Protein AF-A0A9W7A5M3-F1 (afdb_monomer_lite)

Structure (mmCIF, N/CA/C/O backbone):
data_AF-A0A9W7A5M3-F1
#
_entry.id   AF-A0A9W7A5M3-F1
#
loop_
_atom_site.group_PDB
_atom_site.id
_atom_site.type_symbol
_atom_site.label_atom_id
_atom_site.label_alt_id
_atom_site.label_comp_id
_atom_site.label_asym_id
_atom_site.label_entity_id
_atom_site.label_seq_id
_atom_site.pdbx_PDB_ins_code
_atom_site.Cartn_x
_atom_site.Cartn_y
_atom_site.Cartn_z
_atom_site.occupancy
_atom_site.B_iso_or_equiv
_atom_site.auth_seq_id
_atom_site.auth_comp_id
_atom_site.auth_asym_id
_atom_site.auth_atom_id
_atom_site.pdbx_PDB_model_num
ATOM 1 N N . PRO A 1 1 ? -7.422 14.347 5.287 1.00 36.34 1 PRO A N 1
ATOM 2 C CA . PRO A 1 1 ? -7.085 13.048 4.665 1.00 36.34 1 PRO A CA 1
ATOM 3 C C . PRO A 1 1 ? -6.382 13.288 3.325 1.00 36.34 1 PRO A C 1
ATOM 5 O O . PRO A 1 1 ? -7.012 13.344 2.274 1.00 36.34 1 PRO A O 1
ATOM 8 N N . THR A 1 2 ? -5.081 13.551 3.386 1.00 41.47 2 THR A N 1
ATOM 9 C CA . THR A 1 2 ? -4.237 13.701 2.201 1.00 41.47 2 THR A CA 1
ATOM 10 C C . THR A 1 2 ? -4.028 12.315 1.608 1.00 41.47 2 THR A C 1
ATOM 12 O O . THR A 1 2 ? -3.131 11.585 2.026 1.00 41.47 2 THR A O 1
ATOM 15 N N . HIS A 1 3 ? -4.904 11.919 0.684 1.00 44.41 3 HIS A N 1
ATOM 16 C CA . HIS A 1 3 ? -4.575 10.834 -0.229 1.00 44.41 3 HIS A CA 1
ATOM 17 C C . HIS A 1 3 ? -3.261 11.218 -0.921 1.00 44.41 3 HIS A C 1
ATOM 19 O O . HIS A 1 3 ? -3.178 12.343 -1.422 1.00 44.41 3 HIS A O 1
ATOM 25 N N . PRO A 1 4 ? -2.226 10.359 -0.926 1.00 55.66 4 PRO A N 1
ATOM 26 C CA . PRO A 1 4 ? -1.090 10.597 -1.799 1.00 55.66 4 PRO A CA 1
ATOM 27 C C . PRO A 1 4 ? -1.657 10.646 -3.216 1.00 55.66 4 PRO A C 1
ATOM 29 O O . PRO A 1 4 ? -2.318 9.698 -3.643 1.00 55.66 4 PRO A O 1
ATOM 32 N N . HIS A 1 5 ? -1.511 11.783 -3.901 1.00 53.72 5 HIS A N 1
ATOM 33 C CA . HIS A 1 5 ? -1.894 11.845 -5.302 1.00 53.72 5 HIS A CA 1
ATOM 34 C C . HIS A 1 5 ? -1.102 10.761 -6.036 1.00 53.72 5 HIS A C 1
ATOM 36 O O . HIS A 1 5 ? 0.120 10.708 -5.852 1.00 53.72 5 HIS A O 1
ATOM 42 N N . PRO A 1 6 ? -1.770 9.872 -6.794 1.00 56.44 6 PRO A N 1
ATOM 43 C CA . PRO A 1 6 ? -1.055 8.979 -7.689 1.00 56.44 6 PRO A CA 1
ATOM 44 C C . PRO A 1 6 ? -0.154 9.854 -8.557 1.00 56.44 6 PRO A C 1
ATOM 46 O O . PRO A 1 6 ? -0.610 10.843 -9.133 1.00 56.44 6 PRO A O 1
ATOM 49 N N . GLN A 1 7 ? 1.148 9.578 -8.534 1.00 66.81 7 GLN A N 1
ATOM 50 C CA . GLN A 1 7 ? 2.070 10.356 -9.345 1.00 66.81 7 GLN A CA 1
ATOM 51 C C . GLN A 1 7 ? 1.822 9.958 -10.791 1.00 66.81 7 GLN A C 1
ATOM 53 O O . GLN A 1 7 ? 1.915 8.772 -11.124 1.00 66.81 7 GLN A O 1
ATOM 58 N N . ASP A 1 8 ? 1.472 10.943 -11.617 1.00 82.88 8 ASP A N 1
ATOM 59 C CA . ASP A 1 8 ? 1.385 10.754 -13.057 1.00 82.88 8 ASP A CA 1
ATOM 60 C C . ASP A 1 8 ? 2.717 10.175 -13.548 1.00 82.88 8 ASP A C 1
ATOM 62 O O . ASP A 1 8 ? 3.797 10.548 -13.069 1.00 82.88 8 ASP A O 1
ATOM 66 N N . LEU A 1 9 ? 2.651 9.227 -14.478 1.00 83.56 9 LEU A N 1
ATOM 67 C CA . LEU A 1 9 ? 3.829 8.523 -14.976 1.00 83.56 9 LEU A CA 1
ATOM 68 C C . LEU A 1 9 ? 4.875 9.508 -15.516 1.00 83.56 9 LEU A C 1
ATOM 70 O O . LEU A 1 9 ? 6.071 9.317 -15.297 1.00 83.56 9 LEU A O 1
ATOM 74 N N . ALA A 1 10 ? 4.422 10.590 -16.156 1.00 85.06 10 ALA A N 1
ATOM 75 C CA . ALA A 1 10 ? 5.278 11.646 -16.685 1.00 85.06 10 ALA A CA 1
ATOM 76 C C . ALA A 1 10 ? 6.043 12.400 -15.583 1.00 85.06 10 ALA A C 1
ATOM 78 O O . ALA A 1 10 ? 7.231 12.702 -15.738 1.00 85.06 10 ALA A O 1
ATOM 79 N N . ASP A 1 11 ? 5.393 12.665 -14.449 1.00 86.19 11 ASP A N 1
ATOM 80 C CA . ASP A 1 11 ? 6.028 13.317 -13.304 1.00 86.19 11 ASP A CA 1
ATOM 81 C C . ASP A 1 11 ? 7.080 12.403 -12.676 1.00 86.19 11 ASP A C 1
ATOM 83 O O . ASP A 1 11 ? 8.208 12.830 -12.412 1.00 86.19 11 ASP A O 1
ATOM 87 N N . ALA A 1 12 ? 6.757 11.122 -12.509 1.00 84.81 12 ALA A N 1
ATOM 88 C CA . ALA A 1 12 ? 7.695 10.148 -11.969 1.00 84.81 12 ALA A CA 1
ATOM 89 C C . ALA A 1 12 ? 8.908 9.917 -12.888 1.00 84.81 12 ALA A C 1
ATOM 91 O O . ALA A 1 12 ? 10.041 9.848 -12.404 1.00 84.81 12 ALA A O 1
ATOM 92 N N . GLN A 1 13 ? 8.697 9.860 -14.207 1.00 87.12 13 GLN A N 1
ATOM 93 C CA . GLN A 1 13 ? 9.776 9.802 -15.197 1.00 87.12 13 GLN A CA 1
ATOM 94 C C . GLN A 1 13 ? 10.698 11.014 -15.088 1.00 87.12 13 GLN A C 1
ATOM 96 O O . GLN A 1 13 ? 11.917 10.859 -15.043 1.00 87.12 13 GLN A O 1
ATOM 101 N N . LYS A 1 14 ? 10.126 12.218 -14.979 1.00 86.44 14 LYS A N 1
ATOM 102 C CA . LYS A 1 14 ? 10.888 13.463 -14.840 1.00 86.44 14 LYS A CA 1
ATOM 103 C C . LYS A 1 14 ? 11.702 13.507 -13.546 1.00 86.44 14 LYS A C 1
ATOM 105 O O . LYS A 1 14 ? 12.862 13.915 -13.583 1.00 86.44 14 LYS A O 1
ATOM 110 N N . ILE A 1 15 ? 11.128 13.077 -12.420 1.00 86.88 15 ILE A N 1
ATOM 111 C CA . ILE A 1 15 ? 11.828 12.988 -11.125 1.00 86.88 15 ILE A CA 1
ATOM 112 C C . ILE A 1 15 ? 13.010 12.018 -11.217 1.00 86.88 15 ILE A C 1
ATOM 114 O O . ILE A 1 15 ? 14.084 12.298 -10.688 1.00 86.88 15 ILE A O 1
ATOM 118 N N . LEU A 1 16 ? 12.822 10.901 -11.921 1.00 85.44 16 LEU A N 1
ATOM 119 C CA . LEU A 1 16 ? 13.844 9.877 -12.128 1.00 85.44 16 LEU A CA 1
ATOM 120 C C . LEU A 1 16 ? 14.755 10.158 -13.335 1.00 85.44 16 LEU A C 1
ATOM 122 O O . LEU A 1 16 ? 15.582 9.318 -13.677 1.00 85.44 16 LEU A O 1
ATOM 126 N N . MET A 1 17 ? 14.641 11.345 -13.944 1.00 87.31 17 MET A N 1
ATOM 127 C CA . MET A 1 17 ? 15.453 11.805 -15.076 1.00 87.31 17 MET A CA 1
ATOM 128 C C . MET A 1 17 ? 15.393 10.891 -16.311 1.00 87.31 17 MET A C 1
ATOM 130 O O . MET A 1 17 ? 16.324 10.868 -17.115 1.00 87.31 17 MET A O 1
ATOM 134 N N . PHE A 1 18 ? 14.285 10.172 -16.493 1.00 86.19 18 PHE A N 1
ATOM 135 C CA . PHE A 1 18 ? 14.012 9.455 -17.732 1.00 86.19 18 PHE A CA 1
ATOM 136 C C . PHE A 1 18 ? 13.455 10.419 -18.781 1.00 86.19 18 PHE A C 1
ATOM 138 O O . PHE A 1 18 ?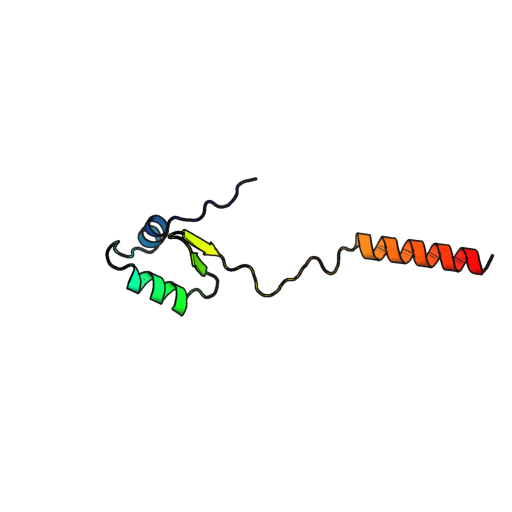 12.606 11.261 -18.468 1.00 86.19 18 PHE A O 1
ATOM 145 N N . PRO A 1 19 ? 13.905 10.316 -20.039 1.00 86.00 19 PRO A N 1
ATOM 146 C CA . PRO A 1 19 ? 13.348 11.126 -21.102 1.00 86.00 19 PRO A CA 1
ATOM 147 C C . PRO A 1 19 ? 11.945 10.605 -21.469 1.00 86.00 19 PRO A C 1
ATOM 149 O O . PRO A 1 19 ? 11.681 9.403 -21.458 1.00 86.00 19 PRO A O 1
ATOM 152 N N . ALA A 1 20 ? 11.026 11.517 -21.801 1.00 78.12 20 ALA A N 1
ATOM 153 C CA . ALA A 1 20 ? 9.603 11.204 -22.015 1.00 78.12 20 ALA A CA 1
ATOM 154 C C . ALA A 1 20 ? 9.329 10.235 -23.188 1.00 78.12 20 ALA A C 1
ATOM 156 O O . ALA A 1 20 ? 8.236 9.693 -23.314 1.00 78.12 20 ALA A O 1
ATOM 157 N N . ASN A 1 21 ? 10.312 10.023 -24.065 1.00 83.31 21 ASN A N 1
ATOM 158 C CA . ASN A 1 21 ? 10.258 9.075 -25.177 1.00 83.31 21 ASN A CA 1
ATOM 159 C C . ASN A 1 21 ? 10.694 7.647 -24.790 1.00 83.31 21 ASN A C 1
ATOM 161 O O . ASN A 1 21 ? 10.576 6.745 -25.617 1.00 83.31 21 ASN A O 1
ATOM 165 N N . GLU A 1 22 ? 11.176 7.419 -23.564 1.00 84.81 22 GLU A N 1
ATOM 166 C CA . GLU A 1 22 ? 11.688 6.122 -23.101 1.00 84.81 22 GLU A CA 1
ATOM 167 C C . GLU A 1 22 ? 10.805 5.461 -22.030 1.00 84.81 22 GLU A C 1
ATOM 169 O O . GLU A 1 22 ? 11.287 4.863 -21.064 1.00 84.81 22 GLU A O 1
ATOM 174 N N . THR A 1 23 ? 9.485 5.485 -22.222 1.00 83.06 23 THR A N 1
ATOM 175 C CA . THR A 1 23 ? 8.536 4.845 -21.292 1.00 83.06 23 THR A CA 1
ATOM 176 C C . THR A 1 23 ? 8.782 3.348 -21.114 1.00 83.06 23 THR A C 1
ATOM 178 O O . THR A 1 23 ? 8.711 2.838 -19.999 1.00 83.06 23 THR A O 1
ATOM 181 N N . SER A 1 24 ? 9.194 2.646 -22.172 1.00 85.06 24 SER A N 1
ATOM 182 C CA . SER A 1 24 ? 9.538 1.220 -22.083 1.00 85.06 24 SER A CA 1
ATOM 183 C C . SER A 1 24 ? 10.771 0.943 -21.209 1.00 85.06 24 SER A C 1
ATOM 185 O O . SER A 1 24 ? 10.841 -0.104 -20.560 1.00 85.06 24 SER A O 1
ATOM 187 N N . SER A 1 25 ? 11.749 1.854 -21.200 1.00 85.75 25 SER A N 1
ATOM 188 C CA . SER A 1 25 ? 12.957 1.744 -20.369 1.00 85.75 25 SER A CA 1
ATOM 189 C C . SER A 1 25 ? 12.601 1.970 -18.902 1.00 85.75 25 SER A C 1
ATOM 191 O O . SER A 1 25 ? 12.973 1.184 -18.030 1.00 85.75 25 SER A O 1
ATOM 193 N N . PHE A 1 26 ? 11.765 2.981 -18.655 1.00 86.75 26 PHE A N 1
ATOM 194 C CA . PHE A 1 26 ? 11.230 3.294 -17.339 1.00 86.75 26 PHE A CA 1
ATOM 195 C C . PHE A 1 26 ? 10.453 2.123 -16.720 1.00 86.75 26 PHE A C 1
ATOM 197 O O . PHE A 1 26 ? 10.727 1.722 -15.591 1.00 86.75 26 PHE A O 1
ATOM 204 N N . GLU A 1 27 ? 9.523 1.520 -17.464 1.00 86.19 27 GLU A N 1
ATOM 205 C CA . GLU A 1 27 ? 8.760 0.362 -16.980 1.00 86.19 27 GLU A CA 1
ATOM 206 C C . GLU A 1 27 ? 9.654 -0.843 -16.667 1.00 86.19 27 GLU A C 1
ATOM 208 O O . GLU A 1 27 ? 9.406 -1.571 -15.704 1.00 86.19 27 GLU A O 1
ATOM 213 N N . SER A 1 28 ? 10.703 -1.050 -17.466 1.00 87.69 28 SER A N 1
ATOM 214 C CA . SER A 1 28 ? 11.678 -2.121 -17.241 1.00 87.69 28 SER A CA 1
ATOM 215 C C . SER A 1 28 ? 12.503 -1.865 -15.980 1.00 87.69 28 SER A C 1
ATOM 217 O O . SER A 1 28 ? 12.693 -2.778 -15.179 1.00 87.69 28 SER A O 1
ATOM 219 N N . PHE A 1 29 ? 12.926 -0.617 -15.757 1.00 88.44 29 PHE A N 1
ATOM 220 C CA . PHE A 1 29 ? 13.612 -0.198 -14.536 1.00 88.44 29 PHE A CA 1
ATOM 221 C C . PHE A 1 29 ? 12.743 -0.423 -13.294 1.00 88.44 29 PHE A C 1
ATOM 223 O O . PHE A 1 29 ? 13.207 -1.017 -12.320 1.00 88.44 29 PHE A O 1
ATOM 230 N N . VAL A 1 30 ? 11.473 -0.006 -13.338 1.00 87.94 30 VAL A N 1
ATOM 231 C CA . VAL A 1 30 ? 10.530 -0.209 -12.229 1.00 87.94 30 VAL A CA 1
ATOM 232 C C . VAL A 1 30 ? 10.369 -1.701 -11.935 1.00 87.94 30 VAL A C 1
ATOM 234 O O . VAL A 1 30 ? 10.553 -2.114 -10.795 1.00 87.94 30 VAL A O 1
ATOM 237 N N . LYS A 1 31 ? 10.144 -2.534 -12.958 1.00 85.06 31 LYS A N 1
ATOM 238 C CA . LYS A 1 31 ? 10.013 -3.992 -12.786 1.00 85.06 31 LYS A CA 1
ATOM 239 C C . LYS A 1 31 ? 11.276 -4.665 -12.245 1.00 85.06 31 LYS A C 1
ATOM 241 O O . LYS A 1 31 ? 11.164 -5.657 -11.537 1.00 85.06 31 LYS A O 1
ATOM 246 N N . GLN A 1 32 ? 12.459 -4.171 -12.606 1.00 87.50 32 GLN A N 1
ATOM 247 C CA . GLN A 1 32 ? 13.728 -4.795 -12.228 1.00 87.50 32 GLN A CA 1
ATOM 248 C C . GLN A 1 32 ? 14.219 -4.367 -10.841 1.00 87.50 32 GLN A C 1
ATOM 250 O O . GLN A 1 32 ? 14.842 -5.166 -10.146 1.00 87.50 32 GLN A O 1
ATOM 255 N N . PHE A 1 33 ? 13.987 -3.112 -10.454 1.00 85.69 33 PHE A N 1
ATOM 256 C CA . PHE A 1 33 ? 14.602 -2.526 -9.260 1.00 85.69 33 PHE A CA 1
ATOM 257 C C . PHE A 1 33 ? 13.599 -2.105 -8.183 1.00 85.69 33 PHE A C 1
ATOM 259 O O . PHE A 1 33 ? 14.023 -1.796 -7.070 1.00 85.69 33 PHE A O 1
ATOM 266 N N . ARG A 1 34 ? 12.296 -2.053 -8.490 1.00 82.75 34 ARG A N 1
ATOM 267 C CA . ARG A 1 34 ? 11.236 -1.560 -7.596 1.00 82.75 34 ARG A CA 1
ATOM 268 C C . ARG A 1 34 ? 10.043 -2.507 -7.598 1.00 82.75 34 ARG A C 1
ATOM 270 O O . ARG A 1 34 ? 8.989 -2.215 -8.153 1.00 82.75 34 ARG A O 1
ATOM 277 N N . GLU A 1 35 ? 10.217 -3.645 -6.932 1.00 79.44 35 GLU A N 1
ATOM 278 C CA . GLU A 1 35 ? 9.150 -4.636 -6.716 1.00 79.44 35 GLU A CA 1
ATOM 279 C C . GLU A 1 35 ? 7.952 -4.052 -5.946 1.00 79.44 35 GLU A C 1
ATOM 281 O O . GLU A 1 35 ? 6.832 -4.535 -6.071 1.00 79.44 35 GLU A O 1
ATOM 286 N N . ASP A 1 36 ? 8.176 -2.978 -5.185 1.00 81.75 36 ASP A N 1
ATOM 287 C CA . ASP A 1 36 ? 7.173 -2.259 -4.406 1.00 81.75 36 ASP A CA 1
ATOM 288 C C . ASP A 1 36 ? 6.312 -1.300 -5.242 1.00 81.75 36 ASP A C 1
ATOM 290 O O . ASP A 1 36 ? 5.423 -0.650 -4.693 1.00 81.75 36 ASP A O 1
ATOM 294 N N . TRP A 1 37 ? 6.583 -1.137 -6.539 1.00 86.69 37 TRP A N 1
ATOM 295 C CA . TRP A 1 37 ? 5.908 -0.174 -7.413 1.00 86.69 37 TRP A CA 1
ATOM 296 C C . TRP A 1 37 ? 5.116 -0.890 -8.506 1.00 86.69 37 TRP A C 1
ATOM 298 O O . TRP A 1 37 ? 5.546 -1.890 -9.075 1.00 86.69 37 TRP A O 1
ATOM 308 N N . MET A 1 38 ? 3.955 -0.339 -8.848 1.00 83.75 38 MET A N 1
ATOM 309 C CA . MET A 1 38 ? 3.120 -0.809 -9.947 1.00 83.75 38 MET A CA 1
ATOM 310 C C . MET A 1 38 ? 2.704 0.362 -10.836 1.00 83.75 38 MET A C 1
ATOM 312 O O . MET A 1 38 ? 2.271 1.405 -10.348 1.00 83.75 38 MET A O 1
ATOM 316 N N . VAL A 1 39 ? 2.829 0.176 -12.148 1.00 84.31 39 VAL A N 1
ATOM 317 C CA . VAL A 1 39 ? 2.339 1.128 -13.151 1.00 84.31 39 VAL A CA 1
ATOM 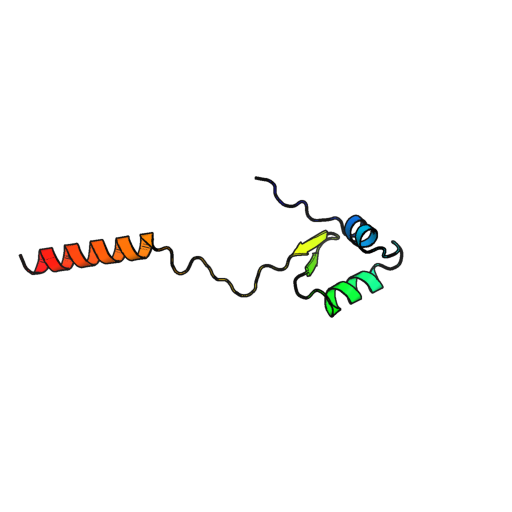318 C C . VAL A 1 39 ? 0.938 0.686 -13.567 1.00 84.31 39 VAL A C 1
ATOM 320 O O . VAL A 1 39 ? 0.769 -0.428 -14.063 1.00 84.31 39 VAL A O 1
ATOM 323 N N . VAL A 1 40 ? -0.068 1.526 -13.322 1.00 84.19 40 VAL A N 1
ATOM 324 C CA . VAL A 1 40 ? -1.484 1.248 -13.616 1.00 84.19 40 VAL A CA 1
ATOM 325 C C . VAL A 1 40 ? -2.118 2.511 -14.172 1.00 84.19 40 VAL A C 1
ATOM 327 O O . VAL A 1 40 ? -2.043 3.544 -13.521 1.00 84.19 40 VAL A O 1
ATOM 330 N N . ASP A 1 41 ? -2.761 2.432 -15.337 1.00 80.56 41 ASP A N 1
ATOM 331 C CA . ASP A 1 41 ? -3.523 3.542 -15.933 1.00 80.56 41 ASP A CA 1
ATOM 332 C C . ASP A 1 41 ? -2.742 4.869 -16.023 1.00 80.56 41 ASP A C 1
ATOM 334 O O . ASP A 1 41 ? -3.266 5.933 -15.711 1.00 80.56 41 ASP A O 1
ATOM 338 N N . ASN A 1 42 ? -1.476 4.805 -16.455 1.00 83.25 42 ASN A N 1
ATOM 339 C CA . ASN A 1 42 ? -0.558 5.954 -16.531 1.00 83.25 42 ASN A CA 1
ATOM 340 C C . ASN A 1 42 ? -0.218 6.597 -15.171 1.00 83.25 42 ASN A C 1
ATOM 342 O O . ASN A 1 42 ? 0.258 7.725 -15.113 1.00 83.25 42 ASN A O 1
ATOM 346 N N . GLU A 1 43 ? -0.406 5.867 -14.076 1.00 84.00 43 GLU A N 1
ATOM 347 C CA . GLU A 1 43 ? -0.062 6.294 -12.723 1.00 84.00 43 GLU A CA 1
ATOM 348 C C . GLU A 1 43 ? 0.909 5.306 -12.075 1.00 84.00 43 GLU A C 1
ATOM 350 O O . GLU A 1 43 ? 0.831 4.090 -12.290 1.00 84.00 43 GLU A O 1
ATOM 355 N N . ILE A 1 44 ? 1.795 5.816 -11.219 1.00 85.81 44 ILE A N 1
ATOM 356 C CA . ILE A 1 44 ? 2.611 4.974 -10.341 1.00 85.81 44 ILE A CA 1
ATOM 357 C C . ILE A 1 44 ? 1.926 4.837 -8.991 1.00 85.81 44 ILE A C 1
ATOM 359 O O . ILE A 1 44 ? 1.635 5.819 -8.303 1.00 85.81 44 ILE A O 1
ATOM 363 N N . LYS A 1 45 ? 1.701 3.586 -8.601 1.00 84.19 45 LYS A N 1
ATOM 364 C CA . LYS A 1 45 ? 1.120 3.206 -7.317 1.00 84.19 45 LYS A CA 1
ATOM 365 C C . LYS A 1 45 ? 2.117 2.349 -6.555 1.00 84.19 45 LYS A C 1
ATOM 367 O O . LYS A 1 45 ? 2.883 1.592 -7.142 1.00 84.19 45 LYS A O 1
ATOM 372 N N . PHE A 1 46 ? 2.097 2.462 -5.236 1.00 84.50 46 PHE A N 1
ATOM 373 C CA . PHE A 1 46 ? 2.831 1.537 -4.384 1.00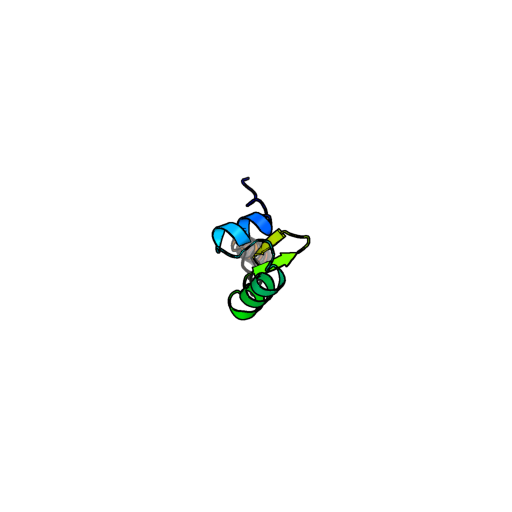 84.50 46 PHE A CA 1
ATOM 374 C C . PHE A 1 46 ? 2.032 0.241 -4.279 1.00 84.50 46 PHE A C 1
ATOM 376 O O . PHE A 1 46 ? 0.827 0.272 -4.007 1.00 84.50 46 PHE A O 1
ATOM 383 N N . GLN A 1 47 ? 2.696 -0.888 -4.502 1.00 78.69 47 GLN A N 1
ATOM 384 C CA . GLN A 1 47 ? 2.118 -2.189 -4.245 1.00 78.69 47 GLN A CA 1
ATOM 385 C C . GLN A 1 47 ? 1.818 -2.283 -2.741 1.00 78.69 47 GLN A C 1
ATOM 387 O O . GLN A 1 47 ? 2.694 -2.012 -1.914 1.00 78.69 47 GLN A O 1
ATOM 392 N N . PRO A 1 48 ? 0.581 -2.629 -2.350 1.00 72.38 48 PRO A N 1
ATOM 393 C CA . PRO A 1 48 ? 0.282 -2.885 -0.953 1.00 72.38 48 PRO A CA 1
ATOM 394 C C . PRO A 1 48 ? 1.142 -4.052 -0.469 1.00 72.38 48 PRO A C 1
ATOM 396 O O . PRO A 1 48 ? 1.323 -5.036 -1.185 1.00 72.38 48 PRO A O 1
ATOM 399 N N . VAL A 1 49 ? 1.668 -3.937 0.750 1.00 72.56 49 VAL A N 1
ATOM 400 C CA . VAL A 1 49 ? 2.512 -4.974 1.348 1.00 72.56 49 VAL A CA 1
ATOM 401 C C . VAL A 1 49 ? 1.761 -6.310 1.300 1.00 72.56 49 VAL A C 1
ATOM 403 O O . VAL A 1 49 ? 0.652 -6.428 1.823 1.00 72.56 49 VAL A O 1
ATOM 406 N N . THR A 1 50 ? 2.341 -7.317 0.641 1.00 65.62 50 THR A N 1
ATOM 407 C CA . THR A 1 50 ? 1.744 -8.660 0.511 1.00 65.62 50 THR A CA 1
ATOM 408 C C . THR A 1 50 ? 1.608 -9.356 1.858 1.00 65.62 50 THR A C 1
ATOM 410 O O . THR A 1 50 ? 0.737 -10.209 2.029 1.00 65.62 50 THR A O 1
ATOM 413 N N . THR A 1 51 ? 2.397 -8.938 2.852 1.00 60.88 51 THR A N 1
ATOM 414 C CA . THR A 1 51 ? 2.096 -9.196 4.253 1.00 60.88 51 THR A CA 1
ATOM 415 C C . THR A 1 51 ? 0.902 -8.343 4.642 1.00 60.88 51 THR A C 1
ATOM 417 O O . THR A 1 51 ? 0.997 -7.253 5.207 1.00 60.88 51 THR A O 1
ATOM 420 N N . THR A 1 52 ? -0.274 -8.883 4.344 1.00 52.59 52 THR A N 1
ATOM 421 C CA . THR A 1 52 ? -1.488 -8.496 5.036 1.00 52.59 52 THR A CA 1
ATOM 422 C C . THR A 1 52 ? -1.303 -8.923 6.491 1.00 52.59 52 THR A C 1
ATOM 424 O O . THR A 1 52 ? -1.875 -9.905 6.936 1.00 52.59 52 THR A O 1
ATOM 427 N N . ASN A 1 53 ? -0.539 -8.159 7.274 1.00 54.19 53 ASN A N 1
ATOM 428 C CA . ASN A 1 53 ? -0.973 -7.914 8.633 1.00 54.19 53 ASN A CA 1
ATOM 429 C C . ASN A 1 53 ? -2.278 -7.140 8.450 1.00 54.19 53 ASN A C 1
ATOM 431 O O . ASN A 1 53 ? -2.324 -5.911 8.534 1.00 54.19 53 ASN A O 1
ATOM 435 N N . ARG A 1 54 ? -3.373 -7.874 8.189 1.00 57.19 54 ARG A N 1
ATOM 436 C CA . ARG A 1 54 ? -4.671 -7.407 8.659 1.00 57.19 54 ARG A CA 1
ATOM 437 C C . ARG A 1 54 ? -4.418 -7.048 10.127 1.00 57.19 54 ARG A C 1
ATOM 439 O O . ARG A 1 54 ? -3.511 -7.590 10.763 1.00 57.19 54 ARG A O 1
ATOM 446 N N . ALA A 1 55 ? -5.160 -6.113 10.685 1.00 60.00 55 ALA A N 1
ATOM 447 C CA . ALA A 1 55 ? -5.167 -5.989 12.133 1.00 60.00 55 ALA A CA 1
ATOM 448 C C . ALA A 1 55 ? -5.805 -7.277 12.705 1.00 60.00 55 ALA A C 1
ATOM 450 O O . ALA A 1 55 ? -6.967 -7.271 13.083 1.00 60.00 55 ALA A O 1
ATOM 451 N N . GLU A 1 56 ? -5.100 -8.411 12.639 1.00 59.41 56 GLU A N 1
ATOM 452 C CA . GLU A 1 56 ? -5.552 -9.737 13.066 1.00 59.41 56 GLU A CA 1
ATOM 453 C C . GLU A 1 56 ? -5.657 -9.753 14.589 1.00 59.41 56 GLU A C 1
ATOM 455 O O . GLU A 1 56 ? -6.552 -10.378 15.145 1.00 59.41 56 GLU A O 1
ATOM 460 N N . ASP A 1 57 ? -4.845 -8.927 15.249 1.00 63.94 57 ASP A N 1
ATOM 461 C CA . ASP A 1 57 ? -4.846 -8.738 16.688 1.00 63.94 57 ASP A CA 1
ATOM 462 C C . ASP A 1 57 ? -5.358 -7.345 17.066 1.00 63.94 57 ASP A C 1
ATOM 464 O O . ASP A 1 57 ? -4.597 -6.500 17.533 1.00 63.94 57 ASP A O 1
ATOM 468 N N . ILE A 1 58 ? -6.660 -7.078 16.892 1.00 81.50 58 ILE A N 1
ATOM 469 C CA . ILE A 1 58 ? -7.292 -5.938 17.574 1.00 81.50 58 ILE A CA 1
ATOM 470 C C . ILE A 1 58 ? -7.381 -6.298 19.068 1.00 81.50 58 ILE A C 1
ATOM 472 O O . ILE A 1 58 ? -8.234 -7.113 19.445 1.00 81.50 58 ILE A O 1
ATOM 476 N N . PRO A 1 59 ? -6.569 -5.697 19.963 1.00 82.06 59 PRO A N 1
ATOM 477 C CA . PRO A 1 59 ? -6.486 -6.156 21.350 1.00 82.06 59 PRO A CA 1
ATOM 478 C C . PRO A 1 59 ? -7.815 -5.998 22.098 1.00 82.06 59 PRO A C 1
ATOM 480 O O . PRO A 1 59 ? -8.141 -6.803 22.967 1.00 82.06 59 PRO A O 1
ATOM 483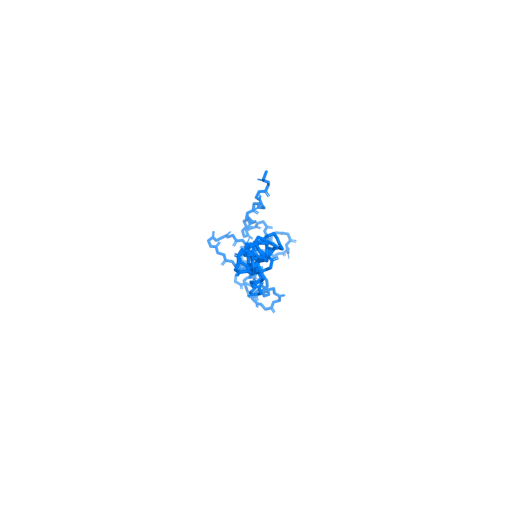 N N . SER A 1 60 ? -8.623 -4.999 21.722 1.00 89.44 60 SER A N 1
ATOM 484 C CA . SER A 1 60 ? -9.951 -4.786 22.299 1.00 89.44 60 SER A CA 1
ATOM 485 C C . SER A 1 60 ? -10.936 -5.909 21.962 1.00 89.44 60 SER A C 1
ATOM 487 O O . SER A 1 60 ? -11.721 -6.281 22.829 1.00 89.44 60 SER A O 1
ATOM 489 N N . MET A 1 61 ? -10.872 -6.516 20.770 1.00 87.62 61 MET A N 1
ATOM 490 C CA . MET A 1 61 ? -11.726 -7.665 20.433 1.00 87.62 61 MET A CA 1
ATOM 491 C C . MET A 1 61 ? -11.370 -8.894 21.271 1.00 87.62 61 MET A C 1
ATOM 493 O O . MET A 1 61 ? -12.260 -9.575 21.786 1.00 87.62 61 MET A O 1
ATOM 497 N N . LYS A 1 62 ? -10.071 -9.133 21.481 1.00 88.69 62 LYS A N 1
ATOM 498 C CA . LYS A 1 62 ? -9.591 -10.193 22.373 1.00 88.69 62 LYS A CA 1
ATOM 499 C C . LYS A 1 62 ? -10.071 -9.966 23.809 1.00 88.69 62 LYS A C 1
ATOM 501 O O . LYS A 1 62 ? -10.629 -10.883 24.407 1.00 88.69 62 LYS A O 1
ATOM 506 N N . LEU A 1 63 ? -9.950 -8.742 24.325 1.00 91.69 63 LEU A N 1
ATOM 507 C CA . LEU A 1 63 ? -10.435 -8.374 25.661 1.00 91.69 63 LEU A CA 1
ATOM 508 C C . LEU A 1 63 ? -11.951 -8.570 25.814 1.00 91.69 63 LEU A C 1
ATOM 510 O O . LEU A 1 63 ? -12.388 -9.121 26.821 1.00 91.69 63 LEU A O 1
ATOM 514 N N . ILE A 1 64 ? -12.754 -8.192 24.812 1.00 94.25 64 ILE A N 1
ATOM 515 C CA . ILE A 1 64 ? -14.210 -8.418 24.828 1.00 94.25 64 ILE A CA 1
ATOM 516 C C . ILE A 1 6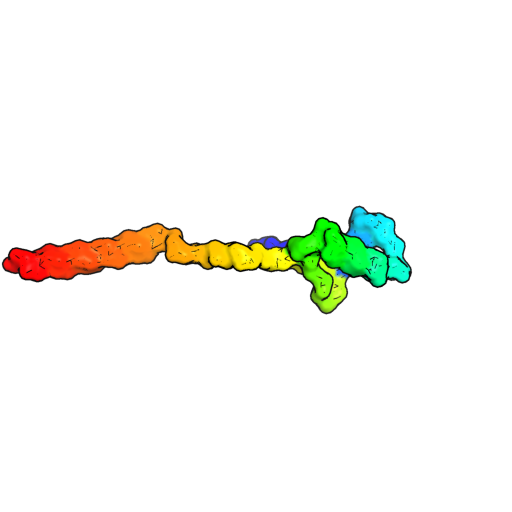4 ? -14.520 -9.915 24.940 1.00 94.25 64 ILE A C 1
ATOM 518 O O . ILE A 1 64 ? -15.318 -10.314 25.788 1.00 94.25 64 ILE A O 1
ATOM 522 N N . SER A 1 65 ? -13.858 -10.755 24.136 1.00 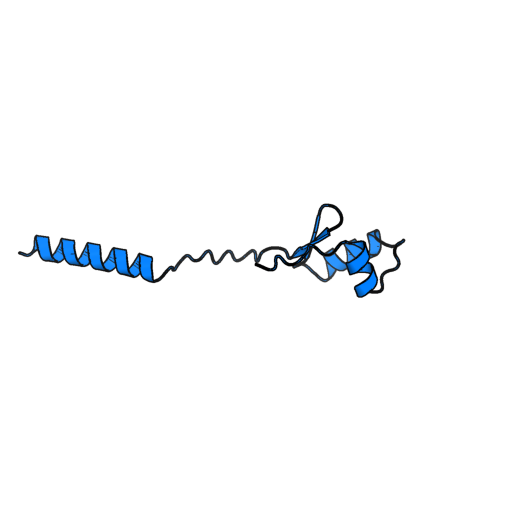93.12 65 SER A N 1
ATOM 523 C CA . SER A 1 65 ? -14.069 -12.209 24.178 1.00 93.12 65 SER A CA 1
ATOM 524 C C . SER A 1 65 ? -13.696 -12.824 25.532 1.00 93.12 65 SER A C 1
ATOM 526 O O . SER A 1 65 ? -14.423 -13.676 26.045 1.00 93.12 65 SER A O 1
ATOM 528 N N . GLN A 1 66 ? -12.606 -12.352 26.146 1.00 94.38 66 GLN A N 1
ATOM 529 C CA . GLN A 1 66 ? -12.155 -12.802 27.462 1.00 94.38 66 GLN A CA 1
ATOM 530 C C . GLN A 1 66 ? -13.144 -12.410 28.561 1.00 94.38 66 GLN A C 1
ATOM 532 O O . GLN A 1 66 ? -13.504 -13.259 29.372 1.00 94.38 66 GLN A O 1
ATOM 537 N N . SER A 1 67 ? -13.635 -11.168 28.555 1.00 95.50 67 SER A N 1
ATOM 538 C CA . SER A 1 67 ? -14.621 -10.692 29.532 1.00 95.50 67 SER A CA 1
ATOM 539 C C . SER A 1 67 ? -15.941 -11.461 29.452 1.00 95.50 67 SER A C 1
ATOM 541 O O . SER A 1 67 ? -16.474 -11.859 30.484 1.00 95.50 67 SER A O 1
ATOM 543 N N . LEU A 1 68 ? -16.453 -11.716 28.241 1.00 95.56 68 LEU A N 1
ATOM 544 C CA . LEU A 1 68 ? -17.685 -12.494 28.046 1.00 95.56 68 LEU A CA 1
ATOM 545 C C . LEU A 1 68 ? -17.524 -13.950 28.499 1.00 95.56 68 LEU A C 1
ATOM 547 O O . LEU A 1 68 ? -18.401 -14.494 29.172 1.00 95.56 68 LEU A O 1
ATOM 551 N N . SER A 1 69 ? -16.387 -14.566 28.161 1.00 95.19 69 SER A N 1
ATOM 552 C CA . SER A 1 69 ? -16.073 -15.938 28.576 1.00 95.19 69 SER A CA 1
ATOM 553 C C . SER A 1 69 ? -15.960 -16.042 30.095 1.00 95.19 69 SER A C 1
ATOM 555 O O . SER A 1 69 ? -16.513 -16.958 30.694 1.00 95.19 69 SER A O 1
ATOM 557 N N . PHE A 1 70 ? -15.290 -15.072 30.723 1.00 95.38 70 PHE A N 1
ATOM 558 C CA . PHE A 1 70 ? -15.158 -15.006 32.173 1.00 95.38 70 PHE A CA 1
ATOM 559 C C . PHE A 1 70 ? -16.515 -14.845 32.865 1.00 95.38 70 PHE A C 1
ATOM 561 O O . PHE A 1 70 ? -16.815 -15.608 33.776 1.00 95.38 70 PHE A O 1
ATOM 568 N N . ALA A 1 71 ? -17.355 -13.907 32.414 1.00 95.06 71 ALA A N 1
ATOM 569 C CA . ALA A 1 71 ? -18.684 -13.699 32.992 1.00 95.06 71 ALA A CA 1
ATOM 570 C C . ALA A 1 71 ? -19.551 -14.969 32.916 1.00 95.06 71 ALA A C 1
ATOM 572 O O . ALA A 1 71 ? -20.167 -15.348 33.907 1.00 95.06 71 ALA A O 1
ATOM 573 N N . THR A 1 72 ? -19.518 -15.669 31.777 1.00 93.62 72 THR A N 1
ATOM 574 C CA . THR A 1 72 ? -20.269 -16.919 31.572 1.00 93.62 72 THR A CA 1
ATOM 575 C C . THR A 1 72 ? -19.794 -18.036 32.506 1.00 93.62 72 THR A C 1
ATOM 577 O O . THR A 1 72 ? -20.603 -18.799 33.033 1.00 93.62 72 THR A O 1
ATOM 580 N N . GLU A 1 73 ? -18.481 -18.156 32.716 1.00 94.38 73 GLU A N 1
ATOM 581 C CA . GLU A 1 73 ? -17.925 -19.171 33.615 1.00 94.38 73 GLU A CA 1
ATOM 582 C C . GLU A 1 73 ? -18.255 -18.861 35.081 1.00 94.38 73 GLU A C 1
ATOM 584 O O . GLU A 1 73 ? -18.592 -19.768 35.837 1.00 94.38 73 GLU A O 1
ATOM 589 N N . VAL A 1 74 ? -18.235 -17.584 35.476 1.00 92.81 74 VAL A N 1
ATOM 590 C CA . VAL A 1 74 ? -18.664 -17.162 36.819 1.00 92.81 74 VAL A CA 1
ATOM 591 C C . VAL A 1 74 ? -20.143 -17.478 37.040 1.00 92.81 74 VAL A C 1
ATOM 593 O O . VAL A 1 74 ? -20.476 -18.076 38.057 1.00 92.81 74 VAL A O 1
ATOM 596 N N . GLU A 1 75 ? -21.018 -17.151 36.086 1.00 91.88 75 GLU A N 1
ATOM 597 C CA . GLU A 1 75 ? -22.453 -17.467 36.167 1.00 91.88 75 GLU A CA 1
ATOM 598 C C . GLU A 1 75 ? -22.742 -18.970 36.261 1.00 91.88 75 GLU A C 1
ATOM 600 O O . GLU A 1 75 ? -23.748 -19.357 36.841 1.00 91.88 75 GLU A O 1
ATOM 605 N N . ARG A 1 76 ? -21.875 -19.832 35.714 1.00 89.69 76 ARG A N 1
ATOM 606 C CA . ARG A 1 76 ? -22.028 -21.292 35.810 1.00 89.69 76 ARG A CA 1
ATOM 607 C C . ARG A 1 76 ? -21.744 -21.835 37.213 1.00 89.69 76 ARG A C 1
ATOM 609 O O . ARG A 1 76 ? -22.286 -22.877 37.576 1.00 89.69 76 ARG A O 1
ATOM 616 N N . ILE A 1 77 ? -20.810 -21.214 37.933 1.00 85.88 77 ILE A N 1
ATOM 617 C CA . ILE A 1 77 ? -20.296 -21.715 39.219 1.00 85.88 77 ILE A CA 1
ATOM 618 C C . ILE A 1 77 ? -21.128 -21.188 40.402 1.00 85.88 77 ILE A C 1
ATOM 620 O O . ILE A 1 77 ? -21.088 -21.778 41.483 1.00 85.88 77 ILE A O 1
ATOM 624 N N . VAL A 1 78 ? -21.863 -20.091 40.201 1.00 68.44 78 VAL A N 1
ATOM 625 C CA . VAL A 1 78 ? -22.829 -19.523 41.158 1.00 68.44 78 VAL A CA 1
ATOM 626 C C . VAL A 1 78 ? -24.124 -20.331 41.156 1.00 68.44 78 VAL A C 1
ATOM 628 O O . VAL A 1 78 ? -24.637 -20.581 42.271 1.00 68.44 78 VAL A O 1
#

Foldseek 3Di:
DDDPPFAQLVNVCVVVVHDPVPVVVVVVCCVPPPPQWDQDPRTIDGNDDPPPPPVPCPVVVVVVVVVVVVVVVVVVVD

Radius of gyration: 24.05 Å; chains: 1; bounding box: 38×35×66 Å

Secondary structure (DSSP, 8-state):
--PPPPEEHHHHHHHTT--TT-HHHHHHHHHHH-TTEEEETTEEEEPPPSS---S---HHHHHHHHHHHHHHHHHHH-

Organism: NCBI:txid1714387

Sequence (78 aa):
PTHPHPQDLADAQKILMFPANETSSFESFVKQFREDWMVVDNEIKFQPVTTTNRAEDIPSMKLISQSLSFATEVERIV

pLDDT: mean 80.22, std 13.66, range [36.34, 95.56]